Protein AF-A0A7D7Z6C4-F1 (afdb_monomer_lite)

Sequence (114 aa):
MPAKGKVSILWQILFVVFVPILDLWAFYRIQRLKKYLLFVYVPQMVMAIVIIVFVVNMVFEENGLEKVSKFSDDLDGNEILLTVASTAIGLGFTILSIYLIVTWSEKWNKKFEI

pLDDT: mean 70.5, std 11.35, range [39.28, 91.12]

Foldseek 3Di:
DADPAQDDLVVVLVCVVPPVPVLVVVQVNDPVSVVVCCVVVVVVVVVVVVVVVVLVVLCPDDCSVVVVVVVVVVCVVCVVVVVVVVVVVVVVVSVVSSVVSNVVSVVVNVVVPD

Structure (mmCIF, N/CA/C/O backbone):
data_AF-A0A7D7Z6C4-F1
#
_entry.id   AF-A0A7D7Z6C4-F1
#
loop_
_atom_site.group_PDB
_atom_site.id
_atom_site.type_symbol
_atom_site.label_atom_id
_atom_site.label_alt_id
_atom_site.label_comp_id
_atom_site.label_asym_id
_atom_site.label_entity_id
_atom_site.label_seq_id
_atom_site.pdbx_PDB_ins_code
_atom_site.Cartn_x
_atom_site.Cartn_y
_atom_site.Cartn_z
_atom_site.occupancy
_atom_site.B_iso_or_equiv
_atom_site.auth_seq_id
_atom_site.auth_comp_id
_atom_site.auth_asym_id
_atom_site.auth_atom_id
_atom_site.pdbx_PDB_model_num
ATOM 1 N N . MET A 1 1 ? -13.615 -18.047 11.778 1.00 39.28 1 MET A N 1
ATOM 2 C CA . MET A 1 1 ? -14.581 -18.109 12.907 1.00 39.28 1 MET A CA 1
ATOM 3 C C . MET A 1 1 ? -15.062 -16.701 13.229 1.00 39.28 1 MET A C 1
ATOM 5 O O . MET A 1 1 ? -14.176 -15.889 13.420 1.00 39.28 1 MET A O 1
ATOM 9 N N . PRO A 1 2 ? -16.358 -16.353 13.286 1.00 44.91 2 PRO A N 1
ATOM 10 C CA . PRO A 1 2 ? -16.791 -15.002 13.681 1.00 44.91 2 PRO A CA 1
ATOM 11 C C . PRO A 1 2 ? -16.318 -14.675 15.112 1.00 44.91 2 PRO A C 1
ATOM 13 O O . PRO A 1 2 ? -16.116 -15.587 15.914 1.00 44.91 2 PRO A O 1
ATOM 16 N N . ALA A 1 3 ? -16.051 -13.402 15.418 1.00 52.22 3 ALA A N 1
ATOM 17 C CA . ALA A 1 3 ? -15.640 -12.990 16.763 1.00 52.22 3 ALA A CA 1
ATOM 18 C C . ALA A 1 3 ? -16.786 -13.256 17.757 1.00 52.22 3 ALA A C 1
ATOM 20 O O . ALA A 1 3 ? -17.912 -12.834 17.516 1.00 52.22 3 ALA A O 1
ATOM 21 N N . LYS A 1 4 ? -16.510 -13.983 18.846 1.00 59.16 4 LYS A N 1
ATOM 22 C CA . LYS A 1 4 ? -17.514 -14.403 19.843 1.00 59.16 4 LYS A CA 1
ATOM 23 C C . LYS A 1 4 ? -17.623 -13.453 21.055 1.00 59.16 4 LYS A C 1
ATOM 25 O O . LYS A 1 4 ? -18.222 -13.828 22.052 1.00 59.16 4 LYS A O 1
ATOM 30 N N . GLY A 1 5 ? -17.056 -12.243 20.990 1.00 66.50 5 GLY A N 1
ATOM 31 C CA . GLY A 1 5 ? -17.078 -11.285 22.105 1.00 66.50 5 GLY A CA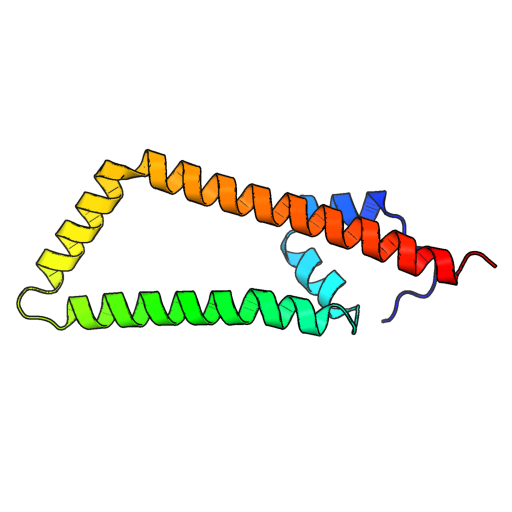 1
ATOM 32 C C . GLY A 1 5 ? -16.535 -9.896 21.750 1.00 66.50 5 GLY A C 1
ATOM 33 O O . GLY A 1 5 ? -16.208 -9.638 20.585 1.00 66.50 5 GLY A O 1
ATOM 34 N N . LYS A 1 6 ? -16.446 -9.015 22.762 1.00 63.44 6 LYS A N 1
ATOM 35 C CA . LYS A 1 6 ? -15.830 -7.679 22.655 1.00 63.44 6 LYS A CA 1
ATOM 36 C C . LYS A 1 6 ? -14.381 -7.804 22.188 1.00 63.44 6 LYS A C 1
ATOM 38 O O . LYS A 1 6 ? -13.666 -8.721 22.590 1.00 63.44 6 LYS A O 1
ATOM 43 N N . VAL A 1 7 ? -13.951 -6.882 21.337 1.00 67.44 7 VAL A N 1
ATOM 44 C CA . VAL A 1 7 ? -12.612 -6.897 20.746 1.00 67.44 7 VAL A CA 1
ATOM 45 C C . VAL A 1 7 ? -11.852 -5.661 21.207 1.00 67.44 7 VAL A C 1
ATOM 47 O O . VAL A 1 7 ? -12.393 -4.555 21.197 1.00 67.44 7 VAL A O 1
ATOM 50 N N . SER A 1 8 ? -10.598 -5.841 21.619 1.00 71.81 8 SER A N 1
ATOM 51 C CA . SER A 1 8 ? -9.745 -4.722 22.021 1.00 71.81 8 SER A CA 1
ATOM 52 C C . SER A 1 8 ? -9.313 -3.921 20.792 1.00 71.81 8 SER A C 1
ATOM 54 O O . SER A 1 8 ? -8.671 -4.457 19.887 1.00 71.81 8 SER A O 1
ATOM 56 N N . ILE A 1 9 ? -9.681 -2.638 20.771 1.00 67.94 9 ILE A N 1
ATOM 57 C CA . ILE A 1 9 ? -9.356 -1.683 19.699 1.00 67.94 9 ILE A CA 1
ATOM 58 C C . ILE A 1 9 ? -7.836 -1.514 19.583 1.00 67.94 9 ILE A C 1
ATOM 60 O O . ILE A 1 9 ? -7.283 -1.521 18.488 1.00 67.94 9 ILE A O 1
ATOM 64 N N . LEU A 1 10 ? -7.157 -1.442 20.729 1.00 70.25 10 LEU A N 1
ATOM 65 C CA . LEU A 1 10 ? -5.718 -1.202 20.835 1.00 70.25 10 LEU A CA 1
ATOM 66 C C . LEU A 1 10 ? -4.909 -2.344 20.201 1.00 70.25 10 LEU A C 1
ATOM 68 O O . LEU A 1 10 ? -3.965 -2.104 19.453 1.00 70.25 10 LEU A O 1
ATOM 72 N N . TRP A 1 11 ? -5.346 -3.588 20.417 1.00 65.31 11 TRP A N 1
ATOM 73 C CA . TRP A 1 11 ? -4.732 -4.755 19.785 1.00 65.31 11 TRP A CA 1
ATOM 74 C C . TRP A 1 11 ? -4.993 -4.819 18.283 1.00 65.31 11 TRP A C 1
ATOM 76 O O . TRP A 1 11 ? -4.086 -5.181 17.544 1.00 65.31 11 TRP A O 1
ATOM 86 N N . GLN A 1 12 ? -6.186 -4.444 17.807 1.00 65.50 12 GLN A N 1
ATOM 87 C CA . GLN A 1 12 ? -6.440 -4.406 16.364 1.00 65.50 12 GLN A CA 1
ATOM 88 C C . GLN A 1 12 ? -5.541 -3.385 15.666 1.00 65.50 12 GLN A C 1
ATOM 90 O O . GLN A 1 12 ? -4.919 -3.736 14.675 1.00 65.50 12 GLN A O 1
ATOM 95 N N . ILE A 1 13 ? -5.397 -2.175 16.215 1.00 65.44 13 ILE A N 1
ATOM 96 C CA . ILE A 1 13 ? -4.503 -1.152 15.650 1.00 65.44 13 ILE A CA 1
ATOM 97 C C . ILE A 1 13 ? -3.054 -1.654 15.610 1.00 65.44 13 ILE A C 1
ATOM 99 O O . ILE A 1 13 ? -2.402 -1.549 14.576 1.00 65.44 13 ILE A O 1
ATOM 103 N N . LEU A 1 14 ? -2.563 -2.252 16.702 1.00 66.12 14 LEU A N 1
ATOM 104 C CA . LEU A 1 14 ? -1.221 -2.842 16.747 1.00 66.12 14 LEU A CA 1
ATOM 105 C C . LEU A 1 14 ? -1.035 -3.936 15.687 1.00 66.12 14 LEU A C 1
ATOM 107 O O . LEU A 1 14 ? -0.032 -3.938 14.982 1.00 66.12 14 LEU A O 1
ATOM 111 N N . PHE A 1 15 ? -2.003 -4.838 15.525 1.00 65.88 15 PHE A N 1
ATOM 112 C CA . PHE A 1 15 ? -1.917 -5.900 14.520 1.00 65.88 15 PHE A CA 1
ATOM 113 C C . PHE A 1 15 ? -1.910 -5.370 13.083 1.00 65.88 15 PHE A C 1
ATOM 115 O O . PHE A 1 15 ? -1.204 -5.915 12.242 1.00 65.88 15 PHE A O 1
ATOM 122 N N . VAL A 1 16 ? -2.660 -4.306 12.816 1.00 63.97 16 VAL A N 1
ATOM 123 C CA . VAL A 1 16 ? -2.789 -3.683 11.490 1.00 63.97 16 VAL A CA 1
ATOM 124 C C . VAL A 1 16 ? -1.516 -2.947 11.104 1.00 63.97 16 VAL A C 1
ATOM 126 O O . VAL A 1 16 ? -1.019 -3.095 9.993 1.00 63.97 16 VAL A O 1
ATOM 129 N N . VAL A 1 17 ? -0.957 -2.188 12.047 1.00 63.09 17 VAL A N 1
ATOM 130 C CA . VAL A 1 17 ? 0.252 -1.392 11.818 1.00 63.09 17 VAL A CA 1
ATOM 131 C C . VAL A 1 17 ? 1.492 -2.281 11.704 1.00 63.09 17 VAL A C 1
ATOM 133 O O . VAL A 1 17 ? 2.359 -2.010 10.878 1.00 63.09 17 VAL A O 1
ATOM 136 N N . PHE A 1 18 ? 1.588 -3.347 12.504 1.00 59.31 18 PHE A N 1
ATOM 137 C CA . PHE A 1 18 ? 2.792 -4.184 12.555 1.00 59.31 18 PHE A CA 1
ATOM 138 C C . PHE A 1 18 ? 2.729 -5.441 11.683 1.00 59.31 18 PHE A C 1
ATOM 140 O O . PHE A 1 18 ? 3.774 -6.026 11.400 1.00 59.31 18 PHE A O 1
ATOM 147 N N . VAL A 1 19 ? 1.543 -5.879 11.243 1.00 59.38 19 VAL A N 1
ATOM 148 C CA . VAL A 1 19 ? 1.402 -7.088 10.420 1.00 59.38 19 VAL A CA 1
ATOM 149 C C . VAL A 1 19 ? 0.449 -6.842 9.241 1.00 59.38 19 VAL A C 1
ATOM 151 O O . VAL A 1 19 ? -0.727 -7.209 9.302 1.00 59.38 19 VAL A O 1
ATOM 154 N N . PRO A 1 20 ? 0.963 -6.320 8.110 1.00 53.16 20 PRO A N 1
ATOM 155 C CA . PRO A 1 20 ? 0.162 -6.014 6.916 1.00 53.16 20 PRO A CA 1
ATOM 156 C C . PRO A 1 20 ? -0.637 -7.215 6.377 1.00 53.16 20 PRO A C 1
ATOM 158 O O . PRO A 1 20 ? -1.721 -7.074 5.821 1.00 53.16 20 PRO A O 1
ATOM 161 N N . ILE A 1 21 ? -0.121 -8.435 6.568 1.00 52.84 21 ILE A N 1
ATOM 162 C CA . ILE A 1 21 ? -0.745 -9.684 6.101 1.00 52.84 21 ILE A CA 1
ATOM 163 C C . ILE A 1 21 ? -1.957 -10.076 6.966 1.00 52.84 21 ILE A C 1
ATOM 165 O O . ILE A 1 21 ? -2.917 -10.668 6.464 1.00 52.84 21 ILE A O 1
ATOM 169 N N . LEU A 1 22 ? -1.947 -9.743 8.262 1.00 47.00 22 LEU A N 1
ATOM 170 C CA . LEU A 1 22 ? -3.067 -10.039 9.163 1.00 47.00 22 LEU A CA 1
ATOM 171 C C . LEU A 1 22 ? -4.245 -9.091 8.951 1.00 47.00 22 LEU A C 1
ATOM 173 O O . LEU A 1 22 ? -5.368 -9.448 9.308 1.00 47.00 22 LEU A O 1
ATOM 177 N N . ASP A 1 23 ? -4.009 -7.952 8.307 1.00 54.47 23 ASP A N 1
ATOM 178 C CA . ASP A 1 23 ? -5.039 -6.998 7.919 1.00 54.47 23 ASP A CA 1
ATOM 179 C C . ASP A 1 23 ? -6.046 -7.660 6.962 1.00 54.47 23 ASP A C 1
ATOM 181 O O . ASP A 1 23 ? -7.245 -7.736 7.238 1.00 54.47 23 ASP A O 1
ATOM 185 N N . LEU A 1 24 ? -5.550 -8.325 5.913 1.00 52.16 24 LEU A N 1
ATOM 186 C CA . LEU A 1 24 ? -6.360 -9.121 4.980 1.00 52.16 24 LEU A CA 1
ATOM 187 C C . LEU A 1 24 ? -7.170 -10.220 5.683 1.00 52.16 24 LEU A C 1
ATOM 189 O O . LEU A 1 24 ? -8.329 -10.460 5.336 1.00 52.16 24 LEU A O 1
ATOM 193 N N . TRP A 1 25 ? -6.587 -10.883 6.682 1.00 48.88 25 TRP A N 1
ATOM 194 C CA . TRP A 1 25 ? -7.243 -11.976 7.404 1.00 48.88 25 TRP A CA 1
ATOM 195 C C . TRP A 1 25 ? -8.313 -11.472 8.388 1.00 48.88 25 TRP A C 1
ATOM 197 O O . TRP A 1 25 ? -9.411 -12.040 8.463 1.00 48.88 25 TRP A O 1
ATOM 207 N N . ALA A 1 26 ? -8.042 -10.369 9.091 1.00 51.81 26 ALA A N 1
ATOM 208 C CA . ALA A 1 26 ? -8.997 -9.683 9.957 1.00 51.81 26 ALA A CA 1
ATOM 209 C C . ALA A 1 26 ? -10.162 -9.082 9.150 1.00 51.81 26 ALA A C 1
ATOM 211 O O . ALA A 1 26 ? -11.323 -9.218 9.552 1.00 51.81 26 ALA A O 1
ATOM 212 N N . PHE A 1 27 ? -9.887 -8.528 7.966 1.00 55.25 27 PHE A N 1
ATOM 213 C CA . PHE A 1 27 ? -10.904 -8.022 7.045 1.00 55.25 27 PHE A CA 1
ATOM 214 C C . PHE A 1 27 ? -11.730 -9.141 6.387 1.00 55.25 27 PHE A C 1
ATOM 216 O O . PHE A 1 27 ? -12.955 -9.016 6.291 1.00 55.25 27 PHE A O 1
ATOM 223 N N . TYR A 1 28 ? -11.118 -10.270 6.003 1.00 54.53 28 TYR A N 1
ATOM 224 C CA . TYR A 1 28 ? -11.829 -11.434 5.443 1.00 54.53 28 TYR A CA 1
ATOM 225 C C . TYR A 1 28 ? -12.827 -12.048 6.437 1.00 54.53 28 TYR A C 1
ATOM 227 O O . TYR A 1 28 ? -13.885 -12.558 6.051 1.00 54.53 28 TYR A O 1
ATOM 235 N N . ARG A 1 29 ? -12.517 -11.963 7.735 1.00 55.94 29 ARG A N 1
ATOM 236 C CA . ARG A 1 29 ? -13.365 -12.434 8.838 1.00 55.94 29 ARG A CA 1
ATOM 237 C C . ARG A 1 29 ? -14.680 -11.651 8.971 1.00 55.94 29 ARG A C 1
ATOM 239 O O . ARG A 1 29 ? -15.635 -12.178 9.546 1.00 55.94 29 ARG A O 1
ATOM 246 N N . ILE A 1 30 ? -14.758 -10.423 8.453 1.00 57.91 30 ILE A N 1
ATOM 247 C CA . ILE A 1 30 ? -15.894 -9.512 8.635 1.00 57.91 30 ILE A CA 1
ATOM 248 C C . ILE A 1 30 ? -16.658 -9.362 7.307 1.00 57.91 30 ILE A C 1
ATOM 250 O O . ILE A 1 30 ? -16.259 -8.632 6.404 1.00 57.91 30 ILE A O 1
ATOM 254 N N . GLN A 1 31 ? -17.822 -10.013 7.190 1.00 52.75 31 GLN A N 1
ATOM 255 C CA . GLN A 1 31 ? -18.627 -10.059 5.951 1.00 52.75 31 GLN A CA 1
ATOM 256 C C . GLN A 1 31 ? -18.992 -8.684 5.355 1.00 52.75 31 GLN A C 1
ATOM 258 O O . GLN A 1 31 ? -19.142 -8.570 4.140 1.00 52.75 31 GLN A O 1
ATOM 263 N N . ARG A 1 32 ? -19.122 -7.630 6.174 1.00 52.97 32 ARG A N 1
ATOM 264 C CA . ARG A 1 32 ? -19.434 -6.268 5.695 1.00 52.97 32 ARG A CA 1
ATOM 265 C C . ARG A 1 32 ? -18.222 -5.545 5.093 1.00 52.97 32 ARG A C 1
ATOM 267 O O . ARG A 1 32 ? -18.418 -4.682 4.247 1.00 52.97 32 ARG A O 1
ATOM 274 N N . LEU A 1 33 ? -17.001 -5.920 5.481 1.00 49.41 33 LEU A N 1
ATOM 275 C CA . LEU A 1 33 ? -15.751 -5.333 4.983 1.00 49.41 33 LEU A CA 1
ATOM 276 C C . LEU A 1 33 ? -15.242 -6.004 3.700 1.00 49.41 33 LEU A C 1
ATOM 278 O O . LEU A 1 33 ? -14.521 -5.376 2.935 1.00 49.41 33 LEU A O 1
ATOM 282 N N . LYS A 1 34 ? -15.713 -7.218 3.383 1.00 55.25 34 LYS A N 1
ATOM 283 C CA . LYS A 1 34 ? -15.432 -7.904 2.107 1.00 55.25 34 LYS A CA 1
ATOM 284 C C . LYS A 1 34 ? -15.782 -7.055 0.875 1.00 55.25 34 LYS A C 1
ATOM 286 O O . LYS A 1 34 ? -15.035 -7.051 -0.095 1.00 55.25 34 LYS A O 1
ATOM 291 N N . LYS A 1 35 ? -16.900 -6.313 0.920 1.00 57.78 35 LYS A N 1
ATOM 292 C CA . LYS A 1 35 ? -17.315 -5.404 -0.165 1.00 57.78 35 LYS A CA 1
ATOM 293 C C . LYS A 1 35 ? -16.400 -4.183 -0.288 1.00 57.78 35 LYS A C 1
ATOM 295 O O . LYS A 1 35 ? -16.106 -3.776 -1.401 1.00 57.78 35 LYS A O 1
ATOM 300 N N . TYR A 1 36 ? -15.938 -3.637 0.838 1.00 57.12 36 TYR A N 1
ATOM 301 C CA . TYR A 1 36 ? -15.006 -2.506 0.862 1.00 57.12 36 TYR A CA 1
ATOM 302 C C . TYR A 1 36 ? -13.619 -2.904 0.360 1.00 57.12 36 TYR A C 1
ATOM 304 O O . TYR A 1 36 ? -13.040 -2.188 -0.445 1.00 57.12 36 TYR A O 1
ATOM 312 N N . LEU A 1 37 ? -13.126 -4.079 0.758 1.00 61.72 37 LEU A N 1
ATOM 313 C CA . LEU A 1 37 ? -11.847 -4.604 0.286 1.00 61.72 37 LEU A CA 1
ATOM 314 C C . LEU A 1 37 ? -11.880 -4.841 -1.223 1.00 61.72 37 LEU A C 1
ATOM 316 O O . LEU A 1 37 ? -10.969 -4.433 -1.926 1.00 61.72 37 LEU A O 1
ATOM 320 N N . LEU A 1 38 ? -12.978 -5.398 -1.738 1.00 68.31 38 LEU A N 1
ATOM 321 C CA . LEU A 1 38 ? -13.184 -5.535 -3.177 1.00 68.31 38 LEU A CA 1
ATOM 322 C C . LEU A 1 38 ? -13.210 -4.164 -3.876 1.00 68.31 38 LEU A C 1
ATOM 324 O O . LEU A 1 38 ? -12.610 -4.016 -4.928 1.00 68.31 38 LEU A O 1
ATOM 328 N N . PHE A 1 39 ? -13.809 -3.139 -3.266 1.00 69.31 39 PHE A N 1
ATOM 329 C CA . PHE A 1 39 ? -13.842 -1.781 -3.823 1.00 69.31 39 PHE A CA 1
ATOM 330 C C . PHE A 1 39 ? -12.489 -1.058 -3.825 1.00 69.31 39 PHE A C 1
ATOM 332 O O . PHE A 1 39 ? -12.325 -0.127 -4.598 1.00 69.31 39 PHE A O 1
ATOM 339 N N . VAL A 1 40 ? -11.533 -1.454 -2.982 1.00 68.94 40 VAL A N 1
ATOM 340 C CA . VAL A 1 40 ? -10.173 -0.878 -2.955 1.00 68.94 40 VAL A CA 1
ATOM 341 C C . VAL A 1 40 ? -9.218 -1.704 -3.818 1.00 68.94 40 VAL A C 1
ATOM 343 O O . VAL A 1 40 ? -8.459 -1.164 -4.619 1.00 68.94 40 VAL A O 1
ATOM 346 N N . TYR A 1 41 ? -9.308 -3.028 -3.714 1.00 72.69 41 TYR A N 1
ATOM 347 C CA . TYR A 1 41 ? -8.419 -3.958 -4.401 1.00 72.69 41 TYR A CA 1
ATOM 348 C C . TYR A 1 41 ? -8.745 -4.081 -5.892 1.00 72.69 41 TYR A C 1
ATOM 350 O O . TYR A 1 41 ? -7.838 -4.230 -6.703 1.00 72.69 41 TYR A O 1
ATOM 358 N N . VAL A 1 42 ? -10.023 -3.988 -6.286 1.00 78.31 42 VAL A N 1
ATOM 359 C CA . VAL A 1 42 ? -10.402 -4.032 -7.708 1.00 78.31 42 VAL A CA 1
ATOM 360 C C . VAL A 1 42 ? -9.824 -2.838 -8.472 1.00 78.31 42 VAL A C 1
ATOM 362 O O . VAL A 1 42 ? -9.137 -3.088 -9.458 1.00 78.31 42 VAL A O 1
ATOM 365 N N . PRO A 1 43 ? -9.984 -1.571 -8.037 1.00 76.62 43 PRO A N 1
ATOM 366 C CA . PRO A 1 43 ? -9.314 -0.445 -8.687 1.00 76.62 43 PRO A CA 1
ATOM 367 C C . PRO A 1 43 ? -7.793 -0.583 -8.719 1.00 76.62 43 PRO A C 1
ATOM 369 O O . PRO A 1 43 ? -7.180 -0.259 -9.731 1.00 76.62 43 PRO A O 1
ATOM 372 N N . GLN A 1 44 ? -7.184 -1.111 -7.654 1.00 73.56 44 GLN A N 1
ATOM 373 C CA . GLN A 1 44 ? -5.741 -1.345 -7.612 1.00 73.56 44 GLN A CA 1
ATOM 374 C C . GLN A 1 44 ? -5.293 -2.373 -8.663 1.00 73.56 44 GLN A C 1
ATOM 376 O O . GLN A 1 44 ? -4.333 -2.130 -9.392 1.00 73.56 44 GLN A O 1
ATOM 381 N N . MET A 1 45 ? -6.009 -3.493 -8.789 1.00 81.50 45 MET A N 1
ATOM 382 C CA . MET A 1 45 ? -5.736 -4.507 -9.812 1.00 81.50 45 MET A CA 1
ATOM 383 C C . MET A 1 45 ? -5.973 -3.967 -11.225 1.00 81.50 45 MET A C 1
ATOM 385 O O . M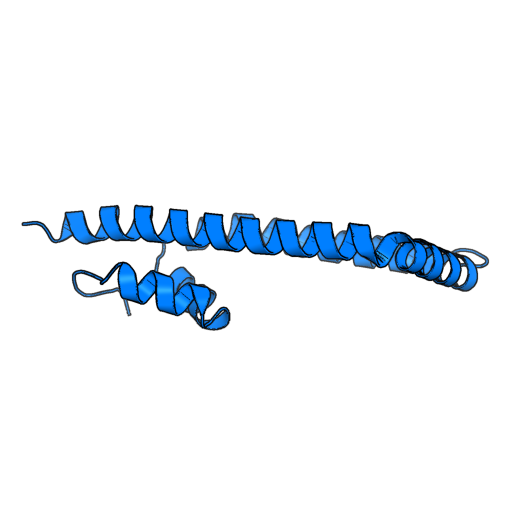ET A 1 45 ? -5.186 -4.248 -12.124 1.00 81.50 45 MET A O 1
ATOM 389 N N . VAL A 1 46 ? -7.019 -3.159 -11.423 1.00 87.50 46 VAL A N 1
ATOM 390 C CA . VAL A 1 46 ? -7.290 -2.500 -12.709 1.00 87.50 46 VAL A CA 1
ATOM 391 C C . VAL A 1 46 ? -6.153 -1.548 -13.073 1.00 87.50 46 VAL A C 1
ATOM 393 O O . VAL A 1 46 ? -5.646 -1.627 -14.187 1.00 87.50 46 VAL A O 1
ATOM 396 N N . MET A 1 47 ? -5.692 -0.711 -12.141 1.00 82.81 47 MET A N 1
ATOM 397 C CA . MET A 1 47 ? -4.548 0.178 -12.367 1.00 82.81 47 MET A CA 1
ATOM 398 C C . MET A 1 47 ? -3.276 -0.596 -12.718 1.00 82.81 47 MET A C 1
ATOM 400 O O . MET A 1 47 ? -2.581 -0.221 -13.658 1.00 82.81 47 MET A O 1
ATOM 404 N N . ALA A 1 48 ? -2.995 -1.699 -12.020 1.00 81.00 48 ALA A N 1
ATOM 405 C CA . ALA A 1 48 ? -1.845 -2.545 -12.332 1.00 81.00 48 ALA A CA 1
ATOM 406 C C . ALA A 1 48 ? -1.930 -3.121 -13.755 1.00 81.00 48 ALA A C 1
ATOM 408 O O . ALA A 1 48 ? -0.958 -3.062 -14.504 1.00 81.00 48 ALA A O 1
ATOM 409 N N . ILE A 1 49 ? -3.105 -3.617 -14.158 1.00 89.81 49 ILE A N 1
ATOM 410 C CA . ILE A 1 49 ? -3.335 -4.121 -15.519 1.00 89.81 49 ILE A CA 1
ATOM 411 C C . ILE A 1 49 ? -3.157 -3.001 -16.550 1.00 89.81 49 ILE A C 1
ATOM 413 O O . ILE A 1 49 ? -2.510 -3.223 -17.568 1.00 89.81 49 ILE A O 1
ATOM 417 N N . VAL A 1 50 ? -3.678 -1.798 -16.289 1.00 91.12 50 VAL A N 1
ATOM 418 C CA . VAL A 1 50 ? -3.523 -0.638 -17.184 1.00 91.12 50 VAL A CA 1
ATOM 419 C C . VAL A 1 50 ? -2.050 -0.282 -17.371 1.00 91.12 50 VAL A C 1
ATOM 421 O O . VAL A 1 50 ? -1.624 -0.083 -18.504 1.00 91.12 50 VAL A O 1
ATOM 424 N N . ILE A 1 51 ? -1.264 -0.260 -16.292 1.00 85.25 51 ILE A N 1
ATOM 425 C CA . ILE A 1 51 ? 0.179 0.006 -16.359 1.00 85.25 51 ILE A CA 1
ATOM 426 C C . ILE A 1 51 ? 0.883 -1.072 -17.188 1.00 85.25 51 ILE A C 1
ATOM 428 O O . ILE A 1 51 ? 1.668 -0.741 -18.071 1.00 85.25 51 ILE A O 1
ATOM 432 N N . ILE A 1 52 ? 0.572 -2.352 -16.962 1.00 86.56 52 ILE A N 1
ATOM 433 C CA . ILE A 1 52 ? 1.158 -3.456 -17.735 1.00 86.56 52 ILE A CA 1
ATOM 434 C C . ILE A 1 52 ? 0.817 -3.312 -19.220 1.00 86.56 52 ILE A C 1
ATOM 436 O O . ILE A 1 52 ? 1.709 -3.379 -20.057 1.00 86.56 52 ILE A O 1
ATOM 440 N N . VAL A 1 53 ? -0.452 -3.077 -19.558 1.00 90.31 53 VAL A N 1
ATOM 441 C CA . VAL A 1 53 ? -0.889 -2.895 -20.950 1.00 90.31 53 VAL A CA 1
ATOM 442 C C . VAL A 1 53 ? -0.215 -1.676 -21.579 1.00 90.31 53 VAL A C 1
ATOM 444 O O . VAL A 1 53 ? 0.203 -1.744 -22.733 1.00 90.31 53 VAL A O 1
ATOM 447 N N . PHE A 1 54 ? -0.074 -0.576 -20.841 1.00 88.00 54 PHE A N 1
ATOM 448 C CA . PHE A 1 54 ? 0.619 0.622 -21.307 1.00 88.00 54 PHE A CA 1
ATOM 449 C C . PHE A 1 54 ? 2.092 0.335 -21.630 1.00 88.00 54 PHE A C 1
ATOM 451 O O . PHE A 1 54 ? 2.541 0.626 -22.737 1.00 88.00 54 PHE A O 1
ATOM 458 N N . VAL A 1 55 ? 2.814 -0.309 -20.708 1.00 84.25 55 VAL A N 1
ATOM 459 C CA . VAL A 1 55 ? 4.226 -0.678 -20.898 1.00 84.25 55 VAL A CA 1
ATOM 460 C C . VAL A 1 55 ? 4.382 -1.659 -22.059 1.00 84.25 55 VAL A C 1
ATOM 462 O O . VAL A 1 55 ? 5.251 -1.476 -22.904 1.00 84.25 55 VAL A O 1
ATOM 465 N N . VAL A 1 56 ? 3.520 -2.672 -22.148 1.00 86.44 56 VAL A N 1
ATOM 466 C CA . VAL A 1 56 ? 3.553 -3.660 -23.233 1.00 86.44 56 VAL A CA 1
ATOM 467 C C . VAL A 1 56 ? 3.332 -2.997 -24.595 1.00 86.44 56 VAL A C 1
ATOM 469 O O . VAL A 1 56 ? 4.086 -3.273 -25.523 1.00 86.44 56 VAL A O 1
ATOM 472 N N . ASN A 1 57 ? 2.358 -2.090 -24.722 1.00 86.81 57 ASN A N 1
ATOM 473 C CA . ASN A 1 57 ? 2.152 -1.351 -25.972 1.00 86.81 57 ASN A CA 1
ATOM 474 C C . ASN A 1 57 ? 3.366 -0.485 -26.331 1.00 86.81 57 ASN A C 1
ATOM 476 O O . ASN A 1 57 ? 3.772 -0.477 -27.488 1.00 86.81 57 ASN A O 1
ATOM 480 N N . MET A 1 58 ? 3.983 0.180 -25.350 1.00 82.88 58 MET A N 1
ATOM 481 C CA . MET A 1 58 ? 5.196 0.974 -25.568 1.00 82.88 58 MET A CA 1
ATOM 482 C C . MET A 1 58 ? 6.371 0.114 -26.061 1.00 82.88 58 MET A C 1
ATOM 484 O O . MET A 1 58 ? 7.111 0.542 -26.941 1.00 82.88 58 MET A O 1
ATOM 488 N N . VAL A 1 59 ? 6.525 -1.108 -25.537 1.00 85.69 59 VAL A N 1
ATOM 489 C CA . VAL A 1 59 ? 7.584 -2.051 -25.946 1.00 85.69 59 VAL A CA 1
ATOM 490 C C . VAL A 1 59 ? 7.424 -2.512 -27.398 1.00 85.69 59 VAL A C 1
ATOM 492 O O . VAL A 1 59 ? 8.430 -2.716 -28.075 1.00 85.69 59 VAL A O 1
ATOM 495 N N . PHE A 1 60 ? 6.191 -2.683 -27.881 1.00 87.81 60 PHE A N 1
ATOM 496 C CA . PHE A 1 60 ? 5.915 -3.197 -29.228 1.00 87.81 60 PHE A CA 1
ATOM 497 C C . PHE A 1 60 ? 5.906 -2.126 -30.336 1.00 87.81 60 PHE A C 1
ATOM 499 O O . PHE A 1 60 ? 5.731 -2.473 -31.504 1.00 87.81 60 PHE A O 1
ATOM 506 N N . GLU A 1 61 ? 6.107 -0.846 -30.013 1.00 86.25 61 GLU A N 1
ATOM 507 C CA . GLU A 1 61 ? 6.302 0.206 -31.019 1.00 86.25 61 GLU A CA 1
ATOM 508 C C . GLU A 1 61 ? 7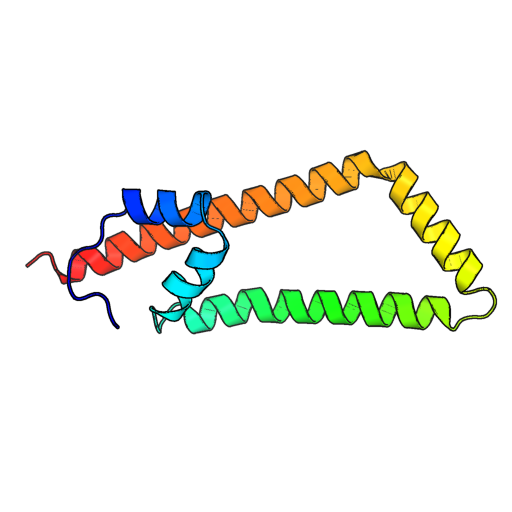.683 0.117 -31.698 1.00 86.25 61 GLU A C 1
ATOM 510 O O . GLU A 1 61 ? 8.640 -0.432 -31.145 1.00 86.25 61 GLU A O 1
ATOM 515 N N . GLU A 1 62 ? 7.824 0.711 -32.891 1.00 78.81 62 GLU A N 1
ATOM 516 C CA . GLU A 1 62 ? 9.148 0.935 -33.486 1.00 78.81 62 GLU A CA 1
ATOM 517 C C . GLU A 1 62 ? 9.999 1.778 -32.519 1.00 78.81 62 GLU A C 1
ATOM 519 O O . GLU A 1 62 ? 9.587 2.849 -32.063 1.00 78.81 62 GLU A O 1
ATOM 524 N N . ASN A 1 63 ? 11.180 1.258 -32.171 1.00 84.62 63 ASN A N 1
ATOM 525 C CA . ASN A 1 63 ? 12.078 1.774 -31.128 1.00 84.62 63 ASN A CA 1
ATOM 526 C C . ASN A 1 63 ? 11.513 1.701 -29.692 1.00 84.62 63 ASN A C 1
ATOM 528 O O . ASN A 1 63 ? 11.936 2.457 -28.815 1.00 84.62 63 ASN A O 1
ATOM 532 N N . GLY A 1 64 ? 10.592 0.772 -29.413 1.00 83.44 64 GLY A N 1
ATOM 533 C CA . GLY A 1 64 ? 9.957 0.620 -28.100 1.00 83.44 64 GLY A CA 1
ATOM 534 C C . GLY A 1 64 ? 10.933 0.443 -26.932 1.00 83.44 64 GLY A C 1
ATOM 535 O O . GLY A 1 64 ? 10.732 1.026 -25.870 1.00 83.44 64 GLY A O 1
ATOM 536 N N . LEU A 1 65 ? 12.048 -0.270 -27.131 1.00 84.38 65 LEU A N 1
ATOM 537 C CA . LEU A 1 65 ? 13.090 -0.420 -26.103 1.00 84.38 65 LEU A CA 1
ATOM 538 C C . LEU A 1 65 ? 13.780 0.907 -25.741 1.00 84.38 65 LEU A C 1
ATOM 540 O O . LEU A 1 65 ? 14.046 1.141 -24.567 1.00 84.38 65 LEU A O 1
ATOM 544 N N . GLU A 1 66 ? 14.024 1.784 -26.718 1.00 86.81 66 GLU A N 1
ATOM 545 C CA . GLU A 1 66 ? 14.627 3.109 -26.497 1.00 86.81 66 GLU A CA 1
ATOM 546 C C . GLU A 1 66 ? 13.639 4.067 -25.812 1.00 86.81 66 GLU A C 1
ATOM 548 O O . GLU A 1 66 ? 14.008 4.870 -24.953 1.00 86.81 66 GLU A O 1
ATOM 553 N N . LYS A 1 67 ? 12.344 3.950 -26.130 1.00 83.12 67 LYS A N 1
ATOM 554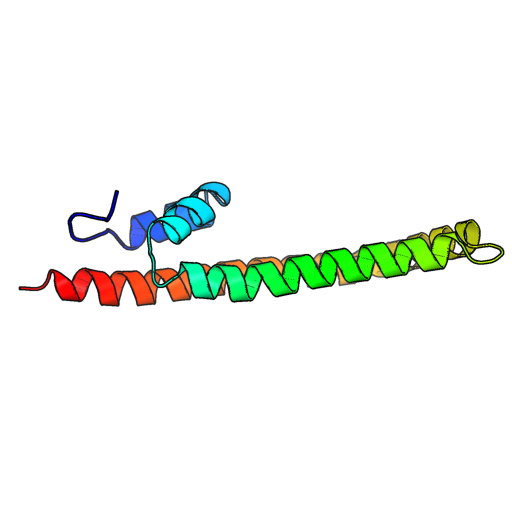 C CA . LYS A 1 67 ? 11.290 4.690 -25.422 1.00 83.12 67 LYS A CA 1
ATOM 555 C C . LYS A 1 67 ? 11.156 4.248 -23.967 1.00 83.12 67 LYS A C 1
ATOM 557 O O . LYS A 1 67 ? 10.989 5.100 -23.099 1.00 83.12 67 LYS A O 1
ATOM 562 N N . VAL A 1 68 ? 11.249 2.945 -23.696 1.00 83.12 68 VAL A N 1
ATOM 563 C CA . VAL A 1 68 ? 11.198 2.405 -22.330 1.00 83.12 68 VAL A CA 1
ATOM 564 C C . VAL A 1 68 ? 12.435 2.805 -21.529 1.00 83.12 68 VAL A C 1
ATOM 566 O O . VAL A 1 68 ? 12.282 3.191 -20.373 1.00 83.12 68 VAL A O 1
ATOM 569 N N . SER A 1 69 ? 13.636 2.773 -22.120 1.00 82.81 69 SER A N 1
ATOM 570 C CA . SER A 1 69 ? 14.844 3.239 -21.425 1.00 82.81 69 SER A CA 1
ATOM 571 C C . SER A 1 69 ? 14.746 4.722 -21.086 1.00 82.81 69 SER A C 1
ATOM 573 O O . SER A 1 69 ? 14.951 5.093 -19.938 1.00 82.81 69 SER A O 1
ATOM 575 N N . LYS A 1 70 ? 14.303 5.559 -22.032 1.00 83.88 70 LYS A N 1
ATOM 576 C CA . LYS A 1 70 ? 14.101 6.989 -21.780 1.00 83.88 70 LYS A CA 1
ATOM 577 C C . LYS A 1 70 ? 13.028 7.257 -20.720 1.00 83.88 70 LYS A C 1
ATOM 579 O O . LYS A 1 70 ? 13.203 8.132 -19.884 1.00 83.88 70 LYS A O 1
ATOM 584 N N . PHE A 1 71 ? 11.932 6.496 -20.728 1.00 81.06 71 PHE A N 1
ATOM 585 C CA . PHE A 1 71 ? 10.906 6.580 -19.687 1.00 81.06 71 PHE A CA 1
ATOM 586 C C . PHE A 1 71 ? 11.454 6.173 -18.311 1.00 81.06 71 PHE A C 1
ATOM 588 O O . PHE A 1 71 ? 11.109 6.795 -17.311 1.00 81.06 71 PHE A O 1
ATOM 595 N N . SER A 1 72 ? 12.321 5.159 -18.258 1.00 80.50 72 SER A N 1
ATOM 596 C CA . SER A 1 72 ? 13.027 4.769 -17.035 1.00 80.50 72 SER A CA 1
ATOM 597 C C . SER A 1 72 ? 13.962 5.877 -16.543 1.00 80.50 72 SER A C 1
ATOM 599 O O . SER A 1 72 ? 13.937 6.193 -15.359 1.00 80.50 72 SER A O 1
ATOM 601 N N . ASP A 1 73 ? 14.735 6.494 -17.436 1.00 81.62 73 ASP A N 1
ATOM 602 C CA . ASP A 1 73 ? 15.657 7.586 -17.097 1.00 81.62 73 ASP A CA 1
ATOM 603 C C . ASP A 1 73 ? 14.901 8.845 -16.623 1.00 81.62 73 ASP A C 1
ATOM 605 O O . ASP A 1 73 ? 15.305 9.501 -15.662 1.00 81.62 73 ASP A O 1
ATOM 609 N N . ASP A 1 74 ? 13.761 9.160 -17.249 1.00 80.06 74 ASP A N 1
ATOM 610 C CA . ASP A 1 74 ? 12.882 10.263 -16.835 1.00 80.06 74 ASP A CA 1
ATOM 611 C C . ASP A 1 74 ? 12.245 10.002 -15.452 1.00 80.06 74 ASP A C 1
ATOM 613 O O . ASP A 1 74 ? 12.033 10.940 -14.676 1.00 80.06 74 ASP A O 1
ATOM 617 N N . LEU A 1 75 ? 11.942 8.739 -15.119 1.00 74.94 75 LEU A N 1
ATOM 618 C CA . LEU A 1 75 ? 11.493 8.352 -13.776 1.00 74.94 75 LEU A CA 1
ATOM 619 C C . LEU A 1 75 ? 12.617 8.497 -12.746 1.00 74.94 75 LEU A C 1
ATOM 621 O O . LEU A 1 75 ? 12.354 8.973 -11.639 1.00 74.94 75 LEU A O 1
ATOM 625 N N . ASP A 1 76 ? 13.840 8.127 -13.124 1.00 72.06 76 ASP A N 1
ATOM 626 C CA . ASP A 1 76 ? 15.022 8.187 -12.264 1.00 72.06 76 ASP A CA 1
ATOM 627 C C . ASP A 1 76 ? 15.362 9.646 -11.885 1.00 72.06 76 ASP A C 1
ATOM 629 O O . ASP A 1 76 ? 15.529 10.014 -10.720 1.00 72.06 76 ASP A O 1
ATOM 633 N N . GLY A 1 77 ? 15.291 10.556 -12.863 1.00 73.88 77 GLY A N 1
ATOM 634 C CA . GLY A 1 77 ? 15.473 11.996 -12.638 1.00 73.88 77 GLY A CA 1
ATOM 635 C C . GLY A 1 77 ? 14.455 12.635 -11.678 1.00 73.88 77 GLY A C 1
ATOM 636 O O . GLY A 1 77 ? 14.694 13.732 -11.166 1.00 73.88 77 GLY A O 1
ATOM 637 N N . ASN A 1 78 ? 13.333 11.962 -11.405 1.00 70.31 78 ASN A N 1
ATOM 638 C CA . ASN A 1 78 ? 12.265 12.433 -10.523 1.00 70.31 78 ASN A CA 1
ATOM 639 C C . ASN A 1 78 ? 12.021 11.492 -9.323 1.00 70.31 78 ASN A C 1
ATOM 641 O O . ASN A 1 78 ? 10.963 11.571 -8.682 1.00 70.31 78 ASN A O 1
ATOM 645 N N . GLU A 1 79 ? 12.995 10.630 -8.991 1.00 67.62 79 GLU A N 1
ATOM 646 C CA . GLU A 1 79 ? 12.917 9.636 -7.908 1.00 67.62 79 GLU A CA 1
ATOM 647 C C . GLU A 1 79 ? 12.431 10.228 -6.586 1.00 67.62 79 GLU A C 1
ATOM 649 O O . GLU A 1 79 ? 11.628 9.614 -5.883 1.00 67.62 79 GLU A O 1
ATOM 654 N N . ILE A 1 80 ? 12.879 11.439 -6.245 1.00 70.25 80 ILE A N 1
ATOM 655 C CA . ILE A 1 80 ? 12.517 12.096 -4.985 1.00 70.25 80 ILE A CA 1
ATOM 656 C C . ILE A 1 80 ? 11.010 12.359 -4.938 1.00 70.25 80 ILE A C 1
ATOM 658 O O . ILE A 1 80 ? 10.358 12.033 -3.947 1.00 70.25 80 ILE A O 1
ATOM 662 N N . LEU A 1 81 ? 10.423 12.902 -6.006 1.00 72.75 81 LEU A N 1
ATOM 663 C CA . LEU A 1 81 ? 8.992 13.207 -6.044 1.00 72.75 81 LEU A CA 1
ATOM 664 C C . LEU A 1 81 ? 8.156 11.923 -6.035 1.00 72.75 81 LEU A C 1
ATOM 666 O O . LEU A 1 81 ? 7.144 11.853 -5.337 1.00 72.75 81 LEU A O 1
ATOM 670 N N . LEU A 1 82 ? 8.601 10.893 -6.753 1.00 72.12 82 LEU A N 1
ATOM 671 C CA . LEU A 1 82 ? 7.924 9.597 -6.843 1.00 72.12 82 LEU A CA 1
ATOM 672 C C . LEU A 1 82 ? 7.994 8.809 -5.525 1.00 72.12 82 LEU A C 1
ATOM 674 O O . LEU A 1 82 ? 7.001 8.225 -5.080 1.00 72.12 82 LEU A O 1
ATOM 678 N N . THR A 1 83 ? 9.134 8.864 -4.841 1.00 73.75 83 THR A N 1
ATOM 679 C CA . THR A 1 83 ? 9.334 8.276 -3.510 1.00 73.75 83 THR A CA 1
ATOM 680 C C . THR A 1 83 ? 8.507 9.008 -2.457 1.00 73.75 83 THR A C 1
ATOM 682 O O . THR A 1 83 ? 7.820 8.377 -1.651 1.00 73.75 83 THR A O 1
ATOM 685 N N . VAL A 1 84 ? 8.490 10.343 -2.480 1.00 70.56 84 VAL A N 1
ATOM 686 C CA . VAL A 1 84 ? 7.666 11.142 -1.560 1.00 70.56 84 VAL A CA 1
ATOM 687 C C . VAL A 1 84 ? 6.177 10.885 -1.804 1.00 70.56 84 VAL A C 1
ATOM 689 O O . VAL A 1 84 ? 5.432 10.668 -0.846 1.00 70.56 84 VAL A O 1
ATOM 692 N N . ALA A 1 85 ? 5.737 10.838 -3.064 1.00 69.50 85 ALA A N 1
ATOM 693 C CA . ALA A 1 85 ? 4.344 10.571 -3.416 1.00 69.50 85 ALA A CA 1
ATOM 694 C C . ALA A 1 85 ? 3.901 9.160 -2.998 1.00 69.50 85 ALA A C 1
ATOM 696 O O . ALA A 1 85 ? 2.855 9.006 -2.366 1.00 69.50 85 ALA A O 1
ATOM 697 N N . SER A 1 86 ? 4.703 8.133 -3.291 1.00 72.00 86 SER A N 1
ATOM 698 C CA . SER A 1 86 ? 4.39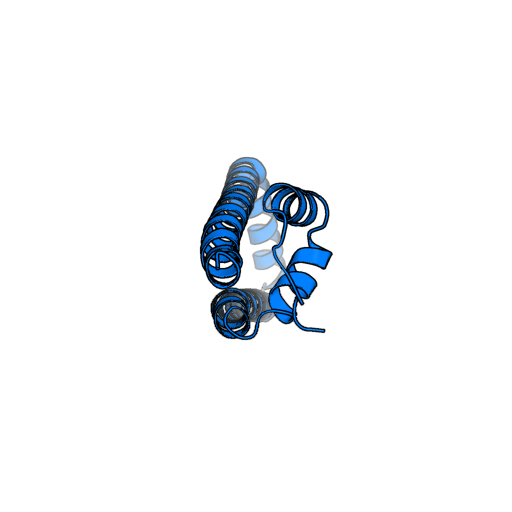8 6.748 -2.905 1.00 72.00 86 SER A CA 1
ATOM 699 C C . SER A 1 86 ? 4.358 6.567 -1.385 1.00 72.00 86 SER A C 1
ATOM 701 O O . SER A 1 86 ? 3.440 5.931 -0.861 1.00 72.00 86 SER A O 1
ATOM 703 N N . THR A 1 87 ? 5.277 7.208 -0.661 1.00 70.44 87 THR A N 1
ATOM 704 C CA . THR A 1 87 ? 5.297 7.189 0.808 1.00 70.44 87 THR A CA 1
ATOM 705 C C . THR A 1 87 ? 4.078 7.903 1.394 1.00 70.44 87 THR A C 1
ATOM 707 O O . THR A 1 87 ? 3.430 7.378 2.301 1.00 70.44 87 THR A O 1
ATOM 710 N N . ALA A 1 88 ? 3.707 9.069 0.854 1.00 71.62 88 ALA A N 1
ATOM 711 C CA . ALA A 1 88 ? 2.529 9.817 1.292 1.00 71.62 88 ALA A CA 1
ATOM 712 C C . ALA A 1 88 ? 1.228 9.029 1.067 1.00 71.62 88 ALA A C 1
ATOM 714 O O . ALA A 1 88 ? 0.371 8.982 1.953 1.00 71.62 88 ALA A O 1
ATOM 715 N N . ILE A 1 89 ? 1.103 8.354 -0.080 1.00 72.69 89 ILE A N 1
ATOM 716 C CA . ILE A 1 89 ? -0.031 7.471 -0.381 1.00 72.69 89 ILE A CA 1
ATOM 717 C C . ILE A 1 89 ? -0.076 6.304 0.619 1.00 72.69 89 ILE A C 1
ATOM 719 O O . ILE A 1 89 ? -1.132 6.038 1.196 1.00 72.69 89 ILE A O 1
ATOM 723 N N . GLY A 1 90 ? 1.058 5.648 0.887 1.00 72.56 90 GLY A N 1
ATOM 724 C CA . GLY A 1 90 ? 1.144 4.541 1.849 1.00 72.56 90 GLY A CA 1
ATOM 725 C C . GLY A 1 90 ? 0.751 4.938 3.278 1.00 72.56 90 GLY A C 1
ATOM 726 O O . GLY A 1 90 ? -0.021 4.235 3.941 1.00 72.56 90 GLY A O 1
ATOM 727 N N . LEU A 1 91 ? 1.209 6.105 3.740 1.00 72.06 91 LEU A N 1
ATOM 728 C CA . LEU A 1 91 ? 0.816 6.655 5.041 1.00 72.06 91 LEU A CA 1
ATOM 729 C C . LEU A 1 91 ? -0.676 7.006 5.078 1.00 72.06 91 LEU A C 1
ATOM 731 O O . LEU A 1 91 ? -1.355 6.682 6.054 1.00 72.06 91 LEU A O 1
ATOM 735 N N . GLY A 1 92 ? -1.210 7.594 4.004 1.00 72.56 92 GLY A N 1
ATOM 736 C CA . GLY A 1 92 ? -2.636 7.894 3.876 1.00 72.56 92 GLY A CA 1
ATOM 737 C C . GLY A 1 92 ? -3.511 6.644 3.993 1.00 72.56 92 GLY A C 1
ATOM 738 O O . GLY A 1 92 ? -4.482 6.637 4.754 1.00 72.56 92 GLY A O 1
ATOM 739 N N . PHE A 1 93 ? -3.132 5.556 3.317 1.00 71.88 93 PHE A N 1
ATOM 740 C CA . PHE A 1 93 ? -3.828 4.271 3.430 1.00 71.88 93 PHE A CA 1
ATOM 741 C C . PHE A 1 93 ? -3.741 3.674 4.836 1.00 71.88 93 PHE A C 1
ATOM 743 O O . PHE A 1 93 ? -4.739 3.148 5.336 1.00 71.88 93 PHE A O 1
ATOM 750 N N . THR A 1 94 ? -2.591 3.794 5.501 1.00 70.25 94 THR A N 1
ATOM 751 C CA . THR A 1 94 ? -2.421 3.331 6.887 1.00 70.25 94 THR A CA 1
ATOM 752 C C . THR A 1 94 ? -3.358 4.080 7.837 1.00 70.25 94 THR A C 1
ATOM 754 O O . THR A 1 94 ? -4.097 3.460 8.603 1.00 70.25 94 THR A O 1
ATOM 757 N N . ILE A 1 95 ? -3.397 5.412 7.748 1.00 73.88 95 ILE A N 1
ATOM 758 C CA . ILE A 1 95 ? -4.266 6.256 8.583 1.00 73.88 95 ILE A CA 1
ATOM 759 C C . ILE A 1 95 ? -5.744 5.929 8.334 1.00 73.88 95 ILE A C 1
ATOM 761 O O . ILE A 1 95 ? -6.519 5.771 9.281 1.00 73.88 95 ILE A O 1
ATOM 765 N N . LEU A 1 96 ? -6.136 5.779 7.068 1.00 72.69 96 LEU A N 1
ATOM 766 C CA . LEU A 1 96 ? -7.504 5.432 6.689 1.00 72.69 96 LEU A CA 1
ATOM 767 C C . LEU A 1 96 ? -7.908 4.045 7.213 1.00 72.69 96 LEU A C 1
ATOM 769 O O . LEU A 1 96 ? -9.027 3.869 7.699 1.00 72.69 96 LEU A O 1
ATOM 773 N N . SER A 1 97 ? -6.989 3.080 7.182 1.00 65.50 97 SER A N 1
ATOM 774 C CA . SER A 1 97 ? -7.212 1.734 7.720 1.00 65.50 97 SER A CA 1
ATOM 775 C C . SER A 1 97 ? -7.420 1.770 9.235 1.00 65.50 97 SER A C 1
ATOM 777 O O . SER A 1 97 ? -8.401 1.213 9.731 1.00 65.50 97 SER A O 1
ATOM 779 N N . ILE A 1 98 ? -6.586 2.518 9.968 1.00 70.56 98 ILE A N 1
ATOM 780 C CA . ILE A 1 98 ? -6.749 2.726 11.417 1.00 70.56 98 ILE A CA 1
ATOM 781 C C . ILE A 1 98 ? -8.121 3.342 11.725 1.00 70.56 98 ILE A C 1
ATOM 783 O O . ILE A 1 98 ? -8.853 2.828 12.575 1.00 70.56 98 ILE A O 1
ATOM 787 N N . TYR A 1 99 ? -8.507 4.403 11.010 1.00 75.19 99 TYR A N 1
ATOM 788 C CA . TYR A 1 99 ? -9.797 5.071 11.201 1.00 75.19 99 TYR A CA 1
ATOM 789 C C . TYR A 1 99 ? -10.988 4.117 11.014 1.00 75.19 99 TYR A C 1
ATOM 791 O O . TYR A 1 99 ? -11.918 4.087 11.832 1.00 75.19 99 TYR A O 1
ATOM 799 N N . LEU A 1 100 ? -10.959 3.305 9.953 1.00 70.00 100 LEU A N 1
ATOM 800 C CA . LEU A 1 100 ? -12.010 2.327 9.674 1.00 70.00 100 LEU A CA 1
ATOM 801 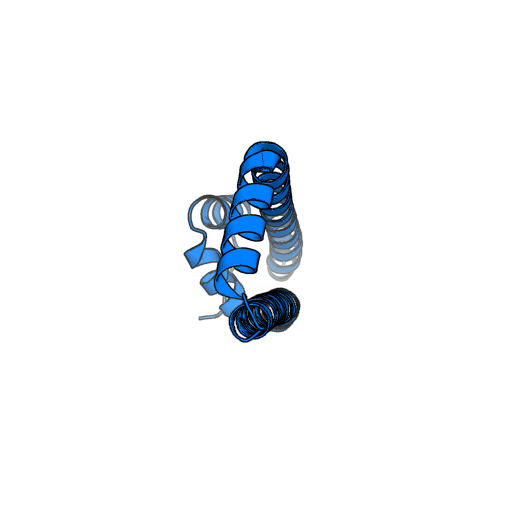C C . LEU A 1 100 ? -12.109 1.270 10.775 1.00 70.00 100 LEU A C 1
ATOM 803 O O . LEU A 1 100 ? -13.215 0.893 11.168 1.00 70.00 100 LEU A O 1
ATOM 807 N N . ILE A 1 101 ? -10.971 0.820 11.295 1.00 70.00 101 ILE A N 1
ATOM 808 C CA . ILE A 1 101 ? -10.898 -0.221 12.322 1.00 70.00 101 ILE A CA 1
ATOM 809 C C . ILE A 1 101 ? -11.398 0.275 13.669 1.00 70.00 101 ILE A C 1
ATOM 811 O O . ILE A 1 101 ? -12.159 -0.440 14.328 1.00 70.00 101 ILE A O 1
ATOM 815 N N . VAL A 1 102 ? -11.044 1.503 14.054 1.00 70.50 102 VAL A N 1
ATOM 816 C CA . VAL A 1 102 ? -11.583 2.155 15.256 1.00 70.50 102 VAL A CA 1
ATOM 817 C C . VAL A 1 102 ? -13.099 2.270 15.142 1.00 70.50 102 VAL A C 1
ATOM 819 O O . VAL A 1 102 ? -13.829 1.713 15.964 1.00 70.50 102 VAL A O 1
ATOM 822 N N . THR A 1 103 ? -13.579 2.885 14.059 1.00 72.19 103 THR A N 1
ATOM 823 C CA . THR A 1 103 ? -15.015 3.104 13.830 1.00 72.19 103 THR A CA 1
ATOM 824 C C . THR A 1 103 ? -15.794 1.786 13.807 1.00 72.19 103 THR A C 1
ATOM 826 O O . THR A 1 103 ? -16.932 1.698 14.283 1.00 72.19 103 THR A O 1
ATOM 829 N N . TRP A 1 104 ? -15.206 0.736 13.235 1.00 71.50 104 TRP A N 1
ATOM 830 C CA . TRP A 1 104 ? -15.820 -0.583 13.187 1.00 71.50 104 TRP A CA 1
ATOM 831 C C . TRP A 1 104 ? -15.845 -1.260 14.557 1.00 71.50 104 TRP A C 1
ATOM 833 O O . TRP A 1 104 ? -16.890 -1.773 14.962 1.00 71.50 104 TRP A O 1
ATOM 843 N N . SER A 1 105 ? -14.722 -1.244 15.269 1.00 67.56 105 SER A N 1
ATOM 844 C CA . SER A 1 105 ? -14.590 -1.880 16.577 1.00 67.56 105 SER A CA 1
ATOM 845 C C . SER A 1 105 ? -15.528 -1.255 17.600 1.00 67.56 105 SER A C 1
ATOM 847 O O . SER A 1 105 ? -16.155 -1.981 18.368 1.00 67.56 105 SER A O 1
ATOM 849 N N . GLU A 1 106 ? -15.712 0.065 17.558 1.00 75.25 106 GLU A N 1
ATOM 850 C CA . GLU A 1 106 ? -16.718 0.756 18.368 1.00 75.25 106 GLU A CA 1
ATOM 851 C C . GLU A 1 106 ? -18.138 0.273 18.047 1.00 75.25 106 GLU A C 1
ATOM 853 O O . GLU A 1 106 ? -18.885 -0.122 18.943 1.00 75.25 106 GLU A O 1
ATOM 858 N N . LYS A 1 107 ? -18.517 0.234 16.760 1.00 73.50 107 LYS A N 1
ATOM 859 C CA . LYS A 1 107 ? -19.839 -0.262 16.330 1.00 73.50 107 LYS A CA 1
ATOM 860 C C . LYS A 1 107 ? -20.065 -1.729 16.693 1.00 73.50 107 LYS A C 1
ATOM 862 O O . LYS A 1 107 ? -21.206 -2.130 16.922 1.00 73.50 107 LYS A O 1
ATOM 867 N N . TRP A 1 108 ? -19.011 -2.539 16.694 1.00 69.56 108 TRP A N 1
ATOM 868 C CA . TRP A 1 108 ? -19.075 -3.946 17.065 1.00 69.56 108 TRP A CA 1
ATOM 869 C C . TRP A 1 108 ? -19.206 -4.124 18.578 1.00 69.56 108 TRP A C 1
ATOM 871 O O . TRP A 1 108 ? -20.099 -4.841 19.021 1.00 69.56 108 TRP A O 1
ATOM 881 N N . ASN A 1 109 ? -18.380 -3.436 19.368 1.00 74.62 109 ASN A N 1
ATOM 882 C CA . ASN A 1 109 ? -18.397 -3.529 20.828 1.00 74.62 109 ASN A CA 1
ATOM 883 C C . ASN A 1 109 ? -19.717 -3.032 21.430 1.00 74.62 109 ASN A C 1
ATOM 885 O O . ASN A 1 109 ? -20.199 -3.652 22.377 1.00 74.62 109 ASN A O 1
ATOM 889 N N . LYS A 1 110 ? -20.358 -2.031 20.811 1.00 77.00 110 LYS A N 1
ATOM 890 C CA . LYS A 1 110 ? -21.716 -1.580 21.169 1.00 77.00 110 LYS A CA 1
ATOM 891 C C . LYS A 1 110 ? -22.778 -2.683 21.105 1.00 77.00 110 LYS A C 1
ATOM 893 O O . LYS A 1 110 ? -23.772 -2.606 21.808 1.00 77.00 110 LYS A O 1
ATOM 898 N N . LYS A 1 111 ? -22.590 -3.741 20.303 1.00 70.19 111 LYS A N 1
ATOM 899 C CA . LYS A 1 111 ? -23.527 -4.887 20.258 1.00 70.19 111 LYS A CA 1
ATOM 900 C C . LYS A 1 111 ? -23.425 -5.817 21.468 1.00 70.19 111 LYS A C 1
ATOM 902 O O . LYS A 1 111 ? -24.272 -6.687 21.631 1.00 70.19 111 LYS A O 1
ATOM 907 N N . PHE A 1 112 ? -22.370 -5.666 22.261 1.00 68.75 112 PHE A N 1
ATOM 908 C CA . PHE A 1 112 ? -22.096 -6.446 23.467 1.00 68.75 112 PHE A CA 1
ATOM 909 C C . PHE A 1 112 ? -22.102 -5.563 24.723 1.00 68.75 112 PHE A C 1
ATOM 911 O O . PHE A 1 112 ? -21.735 -6.025 25.799 1.00 68.75 112 PHE A O 1
ATOM 918 N N . GLU A 1 113 ? -22.453 -4.283 24.585 1.00 64.75 113 GLU A N 1
ATOM 919 C CA . GLU A 1 113 ? -22.896 -3.433 25.689 1.00 64.75 113 GLU A CA 1
ATOM 920 C C . GLU A 1 113 ? -24.391 -3.699 25.897 1.00 64.75 113 GLU A C 1
ATOM 922 O O . GLU A 1 113 ? -25.247 -2.945 25.443 1.00 64.75 113 GLU A O 1
ATOM 927 N N . ILE A 1 114 ? -24.675 -4.856 26.498 1.00 55.62 114 ILE A N 1
ATOM 928 C CA . ILE A 1 114 ? -25.897 -5.116 27.265 1.00 55.62 114 ILE A CA 1
ATOM 929 C C . ILE A 1 114 ? -25.494 -4.996 28.730 1.00 55.62 114 ILE A C 1
ATOM 931 O O . ILE A 1 114 ? -24.410 -5.538 29.058 1.00 55.62 114 ILE A O 1
#

Radius of gyration: 20.22 Å; chains: 1; bounding box: 42×31×61 Å

Secondary structure (DSSP, 8-state):
----S---HHHHHHHHHH-HHHHHHHHHT-TTTHHHHHHHHHHHHHHHHHHHHHHHHHHTSTTHHHHHHHHHHHHHTTHHHHHHHHHHHHHHHHHHHHHHHHHHHHHHHGGG--